Protein 3A1H (pdb70)

Foldseek 3Di:
DDDDDDDDDDDDDDDDDDDDDD/DDDDDDDDDDDDDDDDDDDDDDDD/DDDDDDDDDDDDDDDDDDDDDDD/DDDDDDDDDDDDDDDDDDDDDDD/DDDDDDDDDDDDDDDDDDDDDDD/DDDDDDDDDDDDDDDDDDDDDD

Structure (mmCIF, N/CA/C/O backbone):
data_3A1H
#
_entry.id   3A1H
#
_cell.length_a   25.990
_cell.length_b   26.490
_cell.length_c   80.210
_cell.angle_alpha   90.00
_cell.angle_beta   89.85
_cell.angle_gamma   90.00
#
_symmetry.space_group_name_H-M   'P 1 21 1'
#
loop_
_entity.id
_entity.type
_entity.pdbx_description
1 polymer 'collagen-like peptide'
2 water water
#
loop_
_atom_site.group_PDB
_atom_site.id
_atom_site.type_symbol
_atom_site.label_atom_id
_atom_site.label_alt_id
_atom_site.label_comp_id
_atom_site.label_asym_id
_atom_site.label_entity_id
_atom_site.label_seq_id
_atom_site.pdbx_PDB_ins_code
_atom_site.Cartn_x
_atom_site.Cartn_y
_atom_site.Cartn_z
_atom_site.occupancy
_atom_site.B_iso_or_equiv
_atom_site.auth_seq_id
_atom_site.auth_comp_id
_atom_site.auth_asym_id
_atom_site.auth_atom_id
_atom_site.pdbx_PDB_model_num
ATOM 1 N N . GLY A 1 3 ? 9.829 -1.927 -29.832 1.00 28.84 3 GLY A N 1
ATOM 2 C CA . GLY A 1 3 ? 10.835 -1.465 -28.858 1.00 15.62 3 GLY A CA 1
ATOM 3 C C . GLY A 1 3 ? 10.751 -2.252 -27.571 1.00 11.67 3 GLY A C 1
ATOM 4 O O . GLY A 1 3 ? 9.651 -2.445 -27.024 1.00 16.09 3 GLY A O 1
ATOM 5 N N . PRO A 1 4 ? 11.897 -2.680 -27.073 1.00 9.56 4 PRO A N 1
ATOM 6 C CA . PRO A 1 4 ? 11.898 -3.509 -25.862 1.00 11.99 4 PRO A CA 1
ATOM 7 C C . PRO A 1 4 ? 11.520 -2.658 -24.658 1.00 10.12 4 PRO A C 1
ATOM 8 O O . PRO A 1 4 ? 11.591 -1.418 -24.742 1.00 7.92 4 PRO A O 1
ATOM 12 N N . PRO A 1 5 ? 11.146 -3.317 -23.579 1.00 11.55 5 PRO A N 1
ATOM 13 C CA . PRO A 1 5 ? 10.926 -2.584 -22.334 1.00 10.05 5 PRO A CA 1
ATOM 14 C C . PRO A 1 5 ? 12.181 -1.901 -21.822 1.00 9.71 5 PRO A C 1
ATOM 15 O O . PRO A 1 5 ? 13.282 -2.394 -21.944 1.00 8.93 5 PRO A O 1
ATOM 19 N N . GLY A 1 6 ? 11.944 -0.725 -21.219 1.00 7.38 6 GLY A N 1
ATOM 20 C CA . GLY A 1 6 ? 12.846 -0.101 -20.288 1.00 8.09 6 GLY A CA 1
ATOM 21 C C . GLY A 1 6 ? 13.265 -0.986 -19.152 1.00 7.68 6 GLY A C 1
ATOM 22 O O . GLY A 1 6 ? 12.702 -2.059 -18.896 1.00 6.76 6 GLY A O 1
ATOM 23 N N . PRO A 1 7 ? 14.323 -0.562 -18.465 1.00 8.33 7 PRO A N 1
ATOM 24 C CA . PRO A 1 7 ? 14.774 -1.362 -17.324 1.00 9.29 7 PRO A CA 1
ATOM 25 C C . PRO A 1 7 ? 13.855 -1.124 -16.127 1.00 6.91 7 PRO A C 1
ATOM 26 O O . PRO A 1 7 ? 12.940 -0.290 -16.220 1.00 15.58 7 PRO A O 1
ATOM 30 N N . PR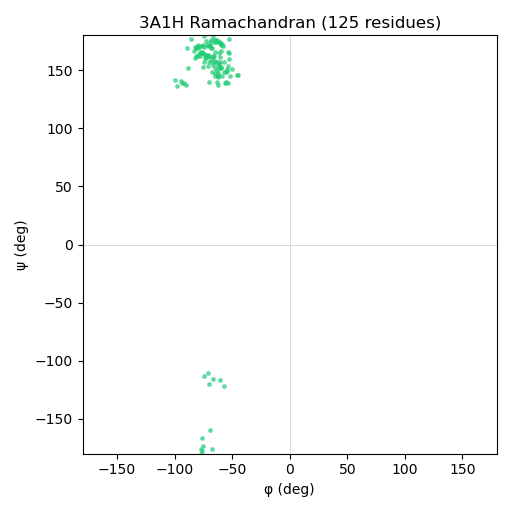O A 1 8 ? 14.047 -1.927 -15.100 1.00 7.02 8 PRO A N 1
ATOM 31 C CA . PRO A 1 8 ? 13.285 -1.659 -13.870 1.00 8.53 8 PRO A CA 1
ATOM 32 C C . PRO A 1 8 ? 13.579 -0.277 -13.296 1.00 11.12 8 PRO A C 1
ATOM 33 O O . PRO A 1 8 ? 14.657 0.240 -13.532 1.00 10.01 8 PRO A O 1
ATOM 37 N N . GLY A 1 9 ? 12.565 0.186 -12.614 1.00 9.75 9 GLY A N 1
ATOM 38 C CA . GLY A 1 9 ? 12.482 1.330 -11.784 1.00 8.22 9 GLY A CA 1
ATOM 39 C C . GLY A 1 9 ? 13.594 1.348 -10.705 1.00 7.53 9 GLY A C 1
ATOM 40 O O . GLY A 1 9 ? 14.120 0.278 -10.387 1.00 10.59 9 GLY A O 1
ATOM 41 N N . PRO A 1 10 ? 13.884 2.508 -10.147 1.00 7.16 10 PRO A N 1
ATOM 42 C CA . PRO A 1 10 ? 14.772 2.585 -8.963 1.00 7.65 10 PRO A CA 1
ATOM 43 C C . PRO A 1 10 ? 14.132 2.051 -7.707 1.00 5.71 10 PRO A C 1
ATOM 44 O O . PRO A 1 10 ? 12.907 1.778 -7.641 1.00 7.00 10 PRO A O 1
ATOM 48 N N . PRO A 1 11 ? 14.946 1.914 -6.660 1.00 6.12 11 PRO A N 1
ATOM 49 C CA . PRO A 1 11 ? 14.337 1.441 -5.431 1.00 7.37 11 PRO A CA 1
ATOM 50 C C . PRO A 1 11 ? 13.290 2.419 -4.884 1.00 4.52 11 PRO A C 1
ATOM 51 O O . PRO A 1 11 ? 13.403 3.614 -5.087 1.00 11.49 11 PRO A O 1
ATOM 55 N N . GLY A 1 12 ? 12.319 1.801 -4.196 1.00 9.46 12 GLY A N 1
ATOM 56 C CA . GLY A 1 12 ? 11.347 2.666 -3.537 1.00 10.03 12 GLY A CA 1
ATOM 57 C C . GLY A 1 12 ? 11.934 3.318 -2.292 1.00 4.03 12 GLY A C 1
ATOM 58 O O . GLY A 1 12 ? 13.080 3.126 -1.953 1.00 5.30 12 GLY A O 1
ATOM 67 N N . THR A 1 14 ? 12.550 4.238 1.700 1.00 4.99 14 THR A N 1
ATOM 68 C CA . THR A 1 14 ? 12.788 3.598 2.971 1.00 6.37 14 THR A CA 1
ATOM 69 C C . THR A 1 14 ? 11.450 3.539 3.751 1.00 6.67 14 THR A C 1
ATOM 70 O O . THR A 1 14 ? 10.653 4.480 3.735 1.00 7.43 14 THR A O 1
ATOM 74 N N . GLY A 1 15 ? 11.272 2.426 4.425 1.00 8.53 15 GLY A N 1
ATOM 75 C CA . GLY A 1 15 ? 10.129 2.134 5.283 1.00 7.76 15 GLY A CA 1
ATOM 76 C C . GLY A 1 15 ? 10.117 3.042 6.512 1.00 5.18 15 GLY A C 1
ATOM 77 O O . GLY A 1 15 ? 11.157 3.642 6.826 1.00 4.55 15 GLY A O 1
ATOM 78 N N . PRO A 1 16 ? 8.944 3.117 7.128 1.00 9.30 16 PRO A N 1
ATOM 79 C CA . PRO A 1 16 ? 8.818 3.966 8.322 1.00 6.55 16 PRO A CA 1
ATOM 80 C C . PRO A 1 16 ? 9.561 3.339 9.508 1.00 4.90 16 PRO A C 1
ATOM 81 O O . PRO A 1 16 ? 9.842 2.147 9.514 1.00 3.60 16 PRO A O 1
ATOM 85 N N . PRO A 1 17 ? 9.817 4.168 10.507 1.00 6.80 17 PRO A N 1
ATOM 86 C CA . PRO A 1 17 ? 10.348 3.624 11.739 1.00 6.82 17 PRO A CA 1
ATOM 87 C C . PRO A 1 17 ? 9.493 2.503 12.312 1.00 10.60 17 PRO A C 1
ATOM 88 O O . PRO A 1 17 ? 8.285 2.456 12.190 1.00 4.56 17 PRO A O 1
ATOM 92 N N . GLY A 1 18 ? 10.159 1.552 13.002 1.00 7.29 18 GLY A N 1
ATOM 93 C CA . GLY A 1 18 ? 9.439 0.512 13.720 1.00 6.43 18 GLY A CA 1
ATOM 94 C C . GLY A 1 18 ? 8.663 1.070 14.907 1.00 6.16 18 GLY A C 1
ATOM 95 O O . GLY A 1 18 ? 8.637 2.258 15.149 1.00 8.07 18 GLY A O 1
ATOM 96 N N . PRO A 1 19 ? 8.072 0.117 15.606 1.00 5.67 19 PRO A N 1
ATOM 97 C CA . PRO A 1 19 ? 7.271 0.429 16.811 1.00 6.55 19 PRO A CA 1
ATOM 98 C C . PRO A 1 19 ? 8.128 0.607 18.048 1.00 5.31 19 PRO A C 1
ATOM 99 O O . PRO A 1 19 ? 9.301 0.131 18.100 1.00 4.90 19 PRO A O 1
ATOM 103 N N . PRO A 1 20 ? 7.595 1.258 19.047 1.00 12.21 20 PRO A N 1
ATOM 104 C CA . PRO A 1 20 ? 8.399 1.408 20.278 1.00 8.20 20 PRO A CA 1
ATOM 105 C C . PRO A 1 20 ? 8.777 0.060 20.867 1.00 11.34 20 PRO A C 1
ATOM 106 O O . PRO A 1 20 ? 8.049 -0.923 20.709 1.00 6.53 20 PRO A O 1
ATOM 110 N N . GLY A 1 21 ? 9.921 0.055 21.564 1.00 6.76 21 GLY A N 1
ATOM 111 C CA . GLY A 1 21 ? 10.311 -1.051 22.401 1.00 8.67 21 GLY A CA 1
ATOM 112 C C . GLY A 1 21 ? 9.327 -1.351 23.499 1.00 8.00 21 GLY A C 1
ATOM 113 O O . GLY A 1 21 ? 8.408 -0.603 23.786 1.00 14.40 21 GLY A O 1
ATOM 114 N N . PRO A 1 22 ? 9.513 -2.453 24.207 1.00 13.76 22 PRO A N 1
ATOM 115 C CA . PRO A 1 22 ? 8.611 -2.711 25.355 1.00 11.28 22 PRO A CA 1
ATOM 116 C C . PRO A 1 22 ? 9.093 -1.889 26.550 1.00 10.14 22 PRO A C 1
ATOM 117 O O . PRO A 1 22 ? 10.180 -1.344 26.541 1.00 14.88 22 PRO A O 1
ATOM 121 N N . PRO A 1 23 ? 8.243 -1.865 27.540 1.00 18.23 23 PRO A N 1
ATOM 122 C CA . PRO A 1 23 ? 8.661 -0.994 28.657 1.00 18.60 23 PRO A CA 1
ATOM 123 C C . PRO A 1 23 ? 9.838 -1.631 29.394 1.00 14.40 23 PRO A C 1
ATOM 124 O O . PRO A 1 23 ? 9.967 -2.863 29.354 1.00 26.85 23 PRO A O 1
ATOM 128 N N . GLY A 1 24 ? 10.718 -0.875 30.074 1.00 14.77 24 GLY A N 1
ATOM 129 C CA . GLY A 1 24 ? 11.867 -1.604 30.634 1.00 19.66 24 GLY A CA 1
ATOM 130 C C . GLY A 1 24 ? 11.436 -2.513 31.777 1.00 18.67 24 GLY A C 1
ATOM 131 O O . GLY A 1 24 ? 10.269 -2.886 31.868 1.00 22.16 24 GLY A O 1
ATOM 132 N N . PRO A 1 25 ? 12.398 -2.880 32.621 1.00 17.24 25 PRO A N 1
ATOM 133 C CA . PRO A 1 25 ? 12.189 -3.662 33.840 1.00 18.32 25 PRO A CA 1
ATOM 134 C C . PRO A 1 25 ? 11.502 -2.929 34.967 1.00 16.92 25 PRO A C 1
ATOM 135 O O . PRO A 1 25 ? 11.588 -1.742 35.199 1.00 16.91 25 PRO A O 1
ATOM 139 N N . PRO B 1 1 ? 9.210 3.172 -32.526 1.00 20.81 1 PRO B N 1
ATOM 140 C CA . PRO B 1 1 ? 9.033 4.013 -31.320 1.00 18.04 1 PRO B CA 1
ATOM 141 C C . PRO B 1 1 ? 9.501 3.292 -30.060 1.00 8.14 1 PRO B C 1
ATOM 142 O O . PRO B 1 1 ? 9.699 2.065 -30.090 1.00 15.23 1 PRO B O 1
ATOM 146 N N . PRO B 1 2 ? 9.709 4.026 -28.964 1.00 13.77 2 PRO B N 1
ATOM 147 C CA . PRO B 1 2 ? 10.264 3.436 -27.722 1.00 10.95 2 PRO B CA 1
ATOM 148 C C . PRO B 1 2 ? 9.445 2.247 -27.248 1.00 14.79 2 PRO B C 1
ATOM 149 O O . PRO B 1 2 ? 8.245 2.177 -27.480 1.00 9.63 2 PRO B O 1
ATOM 153 N N . GLY B 1 3 ? 10.109 1.300 -26.565 1.00 11.36 3 GLY B N 1
ATOM 154 C CA . GLY B 1 3 ? 9.247 0.247 -25.983 1.00 9.59 3 GLY B CA 1
ATOM 155 C C . GLY B 1 3 ? 8.545 0.806 -24.728 1.00 12.74 3 GLY B C 1
ATOM 156 O O . GLY B 1 3 ? 8.757 1.971 -24.400 1.00 8.03 3 GLY B O 1
ATOM 157 N N . PRO B 1 4 ? 7.773 -0.006 -24.036 1.00 9.87 4 PRO B N 1
ATOM 158 C CA . PRO B 1 4 ? 7.012 0.526 -22.869 1.00 8.14 4 PRO B CA 1
ATOM 159 C C . PRO B 1 4 ? 7.955 0.689 -21.680 1.00 8.23 4 PRO B C 1
ATOM 160 O O . PRO B 1 4 ? 9.069 0.160 -21.737 1.00 6.68 4 PRO B O 1
ATOM 164 N N . PRO B 1 5 ? 7.516 1.426 -20.687 1.00 7.92 5 PRO B N 1
ATOM 165 C CA . PRO B 1 5 ? 8.302 1.542 -19.446 1.00 7.21 5 PRO B CA 1
ATOM 166 C C . PRO B 1 5 ? 8.689 0.152 -18.955 1.00 7.05 5 PRO B C 1
ATOM 167 O O . PRO B 1 5 ? 7.914 -0.809 -19.181 1.00 4.24 5 PRO B O 1
ATOM 171 N N . GLY B 1 6 ? 9.819 0.149 -18.270 1.00 7.21 6 GLY B N 1
ATOM 172 C CA . GLY B 1 6 ? 10.199 -0.972 -17.462 1.00 8.34 6 GLY B CA 1
ATOM 173 C C . GLY B 1 6 ? 9.185 -1.256 -16.347 1.00 6.41 6 GLY B C 1
ATOM 174 O O . GLY B 1 6 ? 8.313 -0.445 -16.085 1.00 7.67 6 GLY B O 1
ATOM 175 N N . PRO B 1 7 ? 9.427 -2.341 -15.688 1.00 8.51 7 PRO B N 1
ATOM 176 C CA . PRO B 1 7 ? 8.648 -2.716 -14.503 1.00 8.22 7 PRO B CA 1
ATOM 177 C C . PRO B 1 7 ? 9.082 -1.871 -13.305 1.00 10.46 7 PRO B C 1
ATOM 178 O O . PRO B 1 7 ? 10.133 -1.226 -13.346 1.00 13.75 7 PRO B O 1
ATOM 182 N N . PRO B 1 8 ? 8.274 -1.892 -12.248 1.00 10.67 8 PRO B N 1
ATOM 183 C CA . PRO B 1 8 ? 8.573 -1.281 -10.968 1.00 15.13 8 PRO B CA 1
ATOM 184 C C . PRO B 1 8 ? 9.948 -1.730 -10.446 1.00 8.21 8 PRO B C 1
ATOM 185 O O . PRO B 1 8 ? 10.345 -2.871 -10.629 1.00 21.21 8 PRO B O 1
ATOM 189 N N . GLY B 1 9 ? 10.582 -0.789 -9.792 1.00 8.69 9 GLY B N 1
ATOM 190 C CA . GLY B 1 9 ? 11.801 -1.047 -9.057 1.00 8.79 9 GLY B CA 1
ATOM 191 C C . GLY B 1 9 ? 11.562 -1.890 -7.821 1.00 7.31 9 GLY B C 1
ATOM 192 O O . GLY B 1 9 ? 10.450 -2.063 -7.361 1.00 12.31 9 GLY B O 1
ATOM 193 N 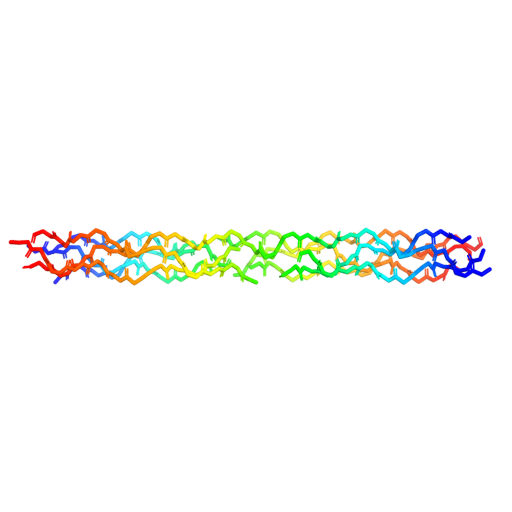N . PRO B 1 10 ? 12.633 -2.307 -7.185 1.00 8.33 10 PRO B N 1
ATOM 194 C CA . PRO B 1 10 ? 12.468 -3.128 -5.980 1.00 8.17 10 PRO B CA 1
ATOM 195 C C . PRO B 1 10 ? 11.916 -2.327 -4.817 1.00 7.51 10 PRO B C 1
ATOM 196 O O . PRO B 1 10 ? 12.003 -1.076 -4.764 1.00 6.05 10 PRO B O 1
ATOM 200 N N . PRO B 1 11 ? 11.391 -3.013 -3.792 1.00 6.87 11 PRO B N 1
ATOM 201 C CA . PRO B 1 11 ? 11.024 -2.409 -2.509 1.00 7.11 11 PRO B CA 1
ATOM 202 C C . PRO B 1 11 ? 12.233 -1.690 -1.901 1.00 8.81 11 PRO B C 1
ATOM 203 O O . PRO B 1 11 ? 13.338 -2.231 -2.007 1.00 8.95 11 PRO B O 1
ATOM 207 N N . GLY B 1 12 ? 11.976 -0.521 -1.334 1.00 4.06 12 GLY B N 1
ATOM 208 C CA . GLY B 1 12 ? 13.090 0.203 -0.696 1.00 5.93 12 GLY B CA 1
ATOM 209 C C . GLY B 1 12 ? 13.544 -0.448 0.573 1.00 9.08 12 GLY B C 1
ATOM 210 O O . GLY B 1 12 ? 13.084 -1.473 1.022 1.00 8.60 12 GLY B O 1
ATOM 219 N N . THR B 1 14 ? 14.373 -1.409 4.418 1.00 13.34 14 THR B N 1
ATOM 220 C CA . THR B 1 14 ? 13.690 -1.467 5.704 1.00 7.17 14 THR B CA 1
ATOM 221 C C . THR B 1 14 ? 13.878 -0.172 6.480 1.00 9.60 14 THR B C 1
ATOM 222 O O . THR B 1 14 ? 15.019 0.372 6.515 1.00 8.86 14 THR B O 1
ATOM 226 N N . GLY B 1 15 ? 12.870 0.367 7.156 1.00 9.18 15 GLY B N 1
ATOM 227 C CA . GLY B 1 15 ? 12.966 1.497 8.024 1.00 6.31 15 GLY B CA 1
ATOM 228 C C . GLY B 1 15 ? 13.935 1.321 9.177 1.00 5.24 15 GLY B C 1
ATOM 229 O O . GLY B 1 15 ? 14.365 0.197 9.466 1.00 13.08 15 GLY B O 1
ATOM 230 N N . PRO B 1 16 ? 14.125 2.435 9.865 1.00 6.29 16 PRO B N 1
ATOM 231 C CA . PRO B 1 16 ? 14.999 2.435 11.039 1.00 8.89 16 PRO B CA 1
ATOM 232 C C . PRO B 1 16 ? 14.291 1.950 12.307 1.00 7.71 16 PRO B C 1
ATOM 233 O O . PRO B 1 16 ? 13.063 1.815 12.300 1.00 8.59 16 PRO B O 1
ATOM 237 N N . PRO B 1 17 ? 15.038 1.631 13.392 1.00 7.06 17 PRO B N 1
ATOM 238 C CA . PRO B 1 17 ? 14.392 1.173 14.626 1.00 8.83 17 PRO B CA 1
ATOM 239 C C . PRO B 1 17 ? 13.440 2.224 15.186 1.00 5.61 17 PRO B C 1
ATOM 240 O O . PRO B 1 17 ? 13.622 3.413 14.941 1.00 10.25 17 PRO B O 1
ATOM 244 N N . GLY B 1 18 ? 12.558 1.628 15.949 1.00 8.16 18 GLY B N 1
ATOM 245 C CA . GLY B 1 18 ? 11.583 2.372 16.715 1.00 6.58 18 GLY B CA 1
ATOM 246 C C . GLY B 1 18 ? 12.176 3.040 17.929 1.00 8.98 18 GLY B C 1
ATOM 247 O O . GLY B 1 18 ? 13.356 2.808 18.264 1.00 6.08 18 GLY B O 1
ATOM 248 N N . PRO B 1 19 ? 11.399 3.879 18.608 1.00 9.69 19 PRO B N 1
ATOM 249 C CA . PRO B 1 19 ? 11.948 4.519 19.814 1.00 9.42 19 PRO B CA 1
ATOM 250 C C . PRO B 1 19 ? 12.026 3.526 20.972 1.00 10.24 19 PRO B C 1
ATOM 251 O O . PRO B 1 19 ? 11.411 2.464 20.963 1.00 8.57 19 PRO B O 1
ATOM 255 N N . PRO B 1 20 ? 12.789 3.896 21.974 1.00 10.29 20 PRO B N 1
ATOM 256 C CA . PRO B 1 20 ? 12.747 3.011 23.140 1.00 7.81 20 PRO B CA 1
ATOM 257 C C . PRO B 1 20 ? 11.366 3.016 23.778 1.00 10.51 20 PRO B C 1
ATOM 258 O O . PRO B 1 20 ? 10.540 3.956 23.634 1.00 8.91 20 PRO B O 1
ATOM 262 N N . GLY B 1 21 ? 11.090 1.927 24.498 1.00 9.07 21 GLY B N 1
ATOM 263 C CA . GLY B 1 21 ? 9.774 1.740 25.111 1.00 12.69 21 GLY B CA 1
ATOM 264 C C . GLY B 1 21 ? 9.607 2.626 26.332 1.00 15.45 21 GLY B C 1
ATOM 265 O O . GLY B 1 21 ? 10.463 3.448 26.633 1.00 11.97 21 GLY B O 1
ATOM 266 N N . PRO B 1 22 ? 8.540 2.491 27.087 1.00 16.02 22 PRO B N 1
ATOM 267 C CA . PRO B 1 22 ? 8.404 3.433 28.242 1.00 16.36 22 PRO B CA 1
ATOM 268 C C . PRO B 1 22 ? 9.080 2.840 29.469 1.00 19.73 22 PRO B C 1
ATOM 269 O O . PRO B 1 22 ? 9.544 1.701 29.408 1.00 15.29 22 PRO B O 1
ATOM 273 N N . PRO B 1 23 ? 9.232 3.664 30.495 1.00 16.77 23 PRO B N 1
ATOM 274 C CA . PRO B 1 23 ? 9.829 3.279 31.784 1.00 16.71 23 PRO B CA 1
ATOM 275 C C . PRO B 1 23 ? 9.107 2.090 32.396 1.00 15.03 23 PRO B C 1
ATOM 276 O O . PRO B 1 23 ? 7.881 1.990 32.324 1.00 20.25 23 PRO B O 1
ATOM 280 N N . GLY B 1 24 ? 9.878 1.185 32.986 1.00 15.64 24 GLY B N 1
ATOM 281 C CA . GLY B 1 24 ? 9.345 -0.032 33.589 1.00 19.28 24 GLY B CA 1
ATOM 282 C C . GLY B 1 24 ? 8.478 0.263 34.798 1.00 18.85 24 GLY B C 1
ATOM 283 O O . GLY B 1 24 ? 8.671 1.319 35.442 1.00 25.17 24 GLY B O 1
ATOM 284 N N . PRO B 1 25 ? 7.535 -0.588 35.174 1.00 18.02 25 PRO B N 1
ATOM 285 C CA . PRO B 1 25 ? 6.667 -0.237 36.314 1.00 23.66 25 PRO B CA 1
ATOM 286 C C . PRO B 1 25 ? 7.350 -0.521 37.645 1.00 28.40 25 PRO B C 1
ATOM 287 O O . PRO B 1 25 ? 8.461 -1.063 37.689 1.00 43.04 25 PRO B O 1
ATOM 291 N N . GLY C 1 3 ? 12.288 -0.608 -32.155 1.00 23.31 3 GLY C N 1
ATOM 292 C CA . GLY C 1 3 ? 12.505 0.735 -31.617 1.00 19.21 3 GLY C CA 1
ATOM 293 C C . GLY C 1 3 ? 13.548 0.713 -30.502 1.00 18.19 3 GLY C C 1
ATOM 294 O O . GLY C 1 3 ? 14.015 -0.395 -30.152 1.00 27.32 3 GLY C O 1
ATOM 295 N N . PRO C 1 4 ? 13.912 1.857 -29.911 1.00 10.42 4 PRO C N 1
ATOM 296 C CA . PRO C 1 4 ? 14.843 1.825 -28.759 1.00 17.66 4 PRO C CA 1
ATOM 297 C C . PRO C 1 4 ? 14.071 1.484 -27.477 1.00 12.36 4 PRO C C 1
ATOM 298 O O . PRO C 1 4 ? 12.827 1.501 -27.553 1.00 15.88 4 PRO C O 1
ATOM 302 N N . PRO C 1 5 ? 14.820 1.206 -26.428 1.00 14.45 5 PRO C N 1
ATOM 303 C CA . PRO C 1 5 ? 14.182 0.879 -25.145 1.00 15.64 5 PRO C CA 1
ATOM 304 C C . PRO C 1 5 ? 13.188 1.932 -24.703 1.00 9.34 5 PRO C C 1
ATOM 305 O O . PRO C 1 5 ? 13.251 3.099 -24.996 1.00 24.57 5 PRO C O 1
ATOM 309 N N . GLY C 1 6 ? 12.283 1.381 -23.923 1.00 15.65 6 GLY C N 1
ATOM 310 C CA . GLY C 1 6 ? 11.370 2.139 -23.093 1.00 10.43 6 GLY C CA 1
ATOM 311 C C . GLY C 1 6 ? 12.054 2.906 -22.002 1.00 9.87 6 GLY C C 1
ATOM 312 O O . GLY C 1 6 ? 13.236 2.762 -21.720 1.00 10.13 6 GLY C O 1
ATOM 313 N N . PRO C 1 7 ? 11.280 3.719 -21.279 1.00 12.59 7 PRO C N 1
ATOM 314 C CA . PRO C 1 7 ? 11.921 4.463 -20.166 1.00 8.49 7 PRO C CA 1
ATOM 315 C C . PRO C 1 7 ? 12.052 3.501 -18.991 1.00 5.34 7 PRO C C 1
ATOM 316 O O . PRO C 1 7 ? 11.405 2.471 -18.896 1.00 10.37 7 PRO C O 1
ATOM 320 N N . PRO C 1 8 ? 12.922 3.873 -18.045 1.00 8.28 8 PRO C N 1
ATOM 321 C CA . PRO C 1 8 ? 12.935 3.013 -16.845 1.00 9.63 8 PRO C CA 1
ATOM 322 C C . PRO C 1 8 ? 11.554 3.065 -16.172 1.00 6.53 8 PRO C C 1
ATOM 323 O O . PRO C 1 8 ? 10.832 4.042 -16.333 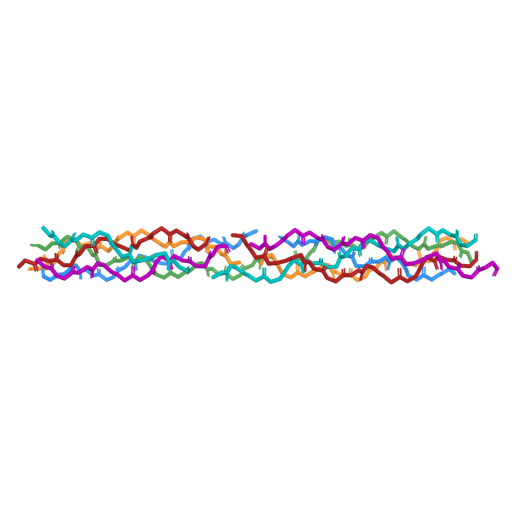1.00 10.85 8 PRO C O 1
ATOM 327 N N . GLY C 1 9 ? 11.270 2.017 -15.403 1.00 8.30 9 GLY C N 1
ATOM 328 C CA . GLY C 1 9 ? 9.995 1.985 -14.710 1.00 8.11 9 GLY C CA 1
ATOM 329 C C . GLY C 1 9 ? 9.959 2.866 -13.487 1.00 4.95 9 GLY C C 1
ATOM 330 O O . GLY C 1 9 ? 10.920 3.526 -13.129 1.00 6.56 9 GLY C O 1
ATOM 331 N N . PRO C 1 10 ? 8.824 2.895 -12.788 1.00 10.30 10 PRO C N 1
ATOM 332 C CA . PRO C 1 10 ? 8.656 3.724 -11.612 1.00 8.36 10 PRO C CA 1
ATOM 333 C C . PRO C 1 10 ? 9.417 3.171 -10.409 1.00 6.41 10 PRO C C 1
ATOM 334 O O . PRO C 1 10 ? 9.797 2.006 -10.389 1.00 5.03 10 PRO C O 1
ATOM 338 N N . PRO C 1 11 ? 9.670 4.004 -9.410 1.00 9.58 11 PRO C N 1
ATOM 339 C CA . PRO C 1 11 ? 10.212 3.385 -8.201 1.00 8.94 11 PRO C CA 1
ATOM 340 C C . PRO C 1 11 ? 9.323 2.299 -7.644 1.00 7.10 11 PRO C C 1
ATOM 341 O O . PRO C 1 11 ? 8.088 2.304 -7.791 1.00 8.88 11 PRO C O 1
ATOM 345 N N . GLY C 1 12 ? 9.911 1.366 -6.867 1.00 8.55 12 GLY C N 1
ATOM 346 C CA . GLY C 1 12 ? 9.174 0.417 -6.125 1.00 8.28 12 GLY C CA 1
ATOM 347 C C . GLY C 1 12 ? 8.403 0.972 -4.943 1.00 4.37 12 GLY C C 1
ATOM 348 O O . GLY C 1 12 ? 8.462 2.130 -4.604 1.00 4.05 12 GLY C O 1
ATOM 357 N N . THR C 1 14 ? 7.417 1.324 -1.025 1.00 6.04 14 THR C N 1
ATOM 358 C CA . THR C 1 14 ? 8.009 1.680 0.252 1.00 6.27 14 THR C CA 1
ATOM 359 C C . THR C 1 14 ? 8.414 0.432 1.031 1.00 6.42 14 THR C C 1
ATOM 360 O O . THR C 1 14 ? 7.739 -0.585 1.027 1.00 6.13 14 THR C O 1
ATOM 364 N N . GLY C 1 15 ? 9.616 0.538 1.598 1.00 7.00 15 GLY C N 1
ATOM 365 C CA . GLY C 1 15 ? 10.089 -0.665 2.268 1.00 8.98 15 GLY C CA 1
ATOM 366 C C . GLY C 1 15 ? 9.335 -1.006 3.506 1.00 9.10 15 GLY C C 1
ATOM 367 O O . GLY C 1 15 ? 8.492 -0.264 4.004 1.00 7.29 15 GLY C O 1
ATOM 368 N N . PRO C 1 16 ? 9.612 -2.142 4.127 1.00 8.53 16 PRO C N 1
ATOM 369 C CA . PRO C 1 16 ? 8.917 -2.612 5.352 1.00 10.55 16 PRO C CA 1
ATOM 370 C C . PRO C 1 16 ? 9.265 -1.670 6.517 1.00 9.17 16 PRO C C 1
ATOM 371 O O . PRO C 1 16 ? 10.264 -0.932 6.372 1.00 9.83 16 PRO C O 1
ATOM 375 N N . PRO C 1 17 ? 8.466 -1.725 7.558 1.00 10.93 17 PRO C N 1
ATOM 376 C CA . PRO C 1 17 ? 8.791 -0.852 8.704 1.00 9.62 17 PRO C CA 1
ATOM 377 C C . PRO C 1 17 ? 10.042 -1.371 9.394 1.00 5.80 17 PRO C C 1
ATOM 378 O O . PRO C 1 17 ? 10.477 -2.526 9.244 1.00 13.63 17 PRO C O 1
ATOM 382 N N . GLY C 1 18 ? 10.632 -0.464 10.200 1.00 8.61 18 GLY C N 1
ATOM 383 C CA . GLY C 1 18 ? 11.814 -0.947 10.895 1.00 8.82 18 GLY C CA 1
ATOM 384 C C . GLY C 1 18 ? 11.477 -1.877 12.033 1.00 5.25 18 GLY C C 1
ATOM 385 O O . GLY C 1 18 ? 10.350 -2.094 12.411 1.00 12.93 18 GLY C O 1
ATOM 386 N N . PRO C 1 19 ? 12.498 -2.375 12.712 1.00 6.76 19 PRO C N 1
ATOM 387 C CA . PRO C 1 19 ? 12.321 -3.216 13.909 1.00 8.46 19 PRO C CA 1
ATOM 388 C C . PRO C 1 19 ? 11.916 -2.413 15.117 1.00 6.19 19 PRO C C 1
ATOM 389 O O . PRO C 1 19 ? 12.033 -1.178 15.184 1.00 6.26 19 PRO C O 1
ATOM 393 N N . PRO C 1 20 ? 11.430 -3.078 16.167 1.00 5.21 20 PRO C N 1
ATOM 394 C CA . PRO C 1 20 ? 11.050 -2.435 17.404 1.00 7.72 20 PRO C CA 1
ATOM 395 C C . PRO C 1 20 ? 12.303 -1.817 18.064 1.00 6.98 20 PRO C C 1
ATOM 396 O O . PRO C 1 20 ? 13.379 -2.430 17.915 1.00 8.82 20 PRO C O 1
ATOM 400 N N . GLY C 1 21 ? 12.130 -0.698 18.714 1.00 4.80 21 GLY C N 1
ATOM 401 C CA . GLY C 1 21 ? 13.133 -0.087 19.585 1.00 6.28 21 GLY C CA 1
ATOM 402 C C . GLY C 1 21 ? 13.458 -1.022 20.761 1.00 7.31 21 GLY C C 1
ATOM 403 O O . GLY C 1 21 ? 12.829 -2.017 20.965 1.00 10.35 21 GLY C O 1
ATOM 404 N N . PRO C 1 22 ? 14.457 -0.553 21.513 1.00 8.29 22 PRO C N 1
ATOM 405 C CA . PRO C 1 22 ? 14.913 -1.272 22.689 1.00 7.52 22 PRO C CA 1
ATOM 406 C C . PRO C 1 22 ? 13.967 -1.034 23.858 1.00 9.19 22 PRO C C 1
ATOM 407 O O . PRO C 1 22 ? 13.056 -0.199 23.815 1.00 9.64 22 PRO C O 1
ATOM 411 N N . PRO C 1 23 ? 14.167 -1.809 24.934 1.00 8.40 23 PRO C N 1
ATOM 412 C CA . PRO C 1 23 ? 13.368 -1.593 26.141 1.00 9.92 23 PRO C CA 1
ATOM 413 C C . PRO C 1 23 ? 13.630 -0.189 26.708 1.00 6.93 23 PRO C C 1
ATOM 414 O O . PRO C 1 23 ? 14.698 0.407 26.598 1.00 10.35 23 PRO C O 1
ATOM 418 N N . GLY C 1 24 ? 12.520 0.305 27.300 1.00 9.70 24 GLY C N 1
ATOM 419 C CA . GLY C 1 24 ? 12.566 1.517 28.082 1.00 11.43 24 GLY C CA 1
ATOM 420 C C . GLY C 1 24 ? 13.407 1.405 29.330 1.00 12.96 24 GLY C C 1
ATOM 421 O O . GLY C 1 24 ? 13.929 0.356 29.675 1.00 13.04 24 GLY C O 1
ATOM 422 N N . PRO C 1 25 ? 13.519 2.550 29.995 1.00 17.42 25 PRO C N 1
ATOM 423 C CA . PRO C 1 25 ? 14.281 2.730 31.220 1.00 17.09 25 PRO C CA 1
ATOM 424 C C . PRO C 1 25 ? 13.784 1.864 32.369 1.00 15.37 25 PRO C C 1
ATOM 425 O O . PRO C 1 25 ? 12.621 1.423 32.379 1.00 14.80 25 PRO C O 1
ATOM 429 N N . PRO C 1 26 ? 14.540 1.599 33.437 1.00 20.92 26 PRO C N 1
ATOM 430 C CA . PRO C 1 26 ? 14.056 0.728 34.526 1.00 23.70 26 PRO C CA 1
ATOM 431 C C . PRO C 1 26 ? 13.466 1.516 35.671 1.00 28.98 26 PRO C C 1
ATOM 432 O O . PRO C 1 26 ? 13.937 1.484 36.817 1.00 38.77 26 PRO C O 1
ATOM 436 N N . GLY D 1 3 ? 20.757 -3.904 37.543 1.00 18.17 3 GLY D N 1
ATOM 437 C CA . GLY D 1 3 ? 21.546 -3.165 36.569 1.00 18.11 3 GLY D CA 1
ATOM 438 C C . GLY D 1 3 ? 21.262 -3.617 35.145 1.00 23.52 3 GLY D C 1
ATOM 439 O O . GLY D 1 3 ? 21.508 -4.755 34.786 1.00 26.14 3 GLY D O 1
ATOM 440 N N . PRO D 1 4 ? 20.746 -2.655 34.389 1.00 22.03 4 PRO D N 1
ATOM 441 C CA . PRO D 1 4 ? 20.006 -2.809 33.155 1.00 19.37 4 PRO D CA 1
ATOM 442 C C . PRO D 1 4 ? 20.856 -2.841 31.904 1.00 19.25 4 PRO D C 1
ATOM 443 O O . PRO D 1 4 ? 21.945 -2.267 31.862 1.00 21.88 4 PRO D O 1
ATOM 447 N N . PRO D 1 5 ? 20.317 -3.544 30.911 1.00 16.50 5 PRO D N 1
ATOM 448 C CA . PRO D 1 5 ? 21.150 -3.776 29.718 1.00 13.22 5 PRO D CA 1
ATOM 449 C C . PRO D 1 5 ? 21.483 -2.484 28.987 1.00 8.36 5 PRO D C 1
ATOM 450 O O . PRO D 1 5 ? 20.722 -1.529 28.966 1.00 13.61 5 PRO D O 1
ATOM 454 N N . GLY D 1 6 ? 22.625 -2.427 28.288 1.00 7.51 6 GLY D N 1
ATOM 455 C CA . GLY D 1 6 ? 23.102 -1.357 27.438 1.00 8.12 6 GLY D CA 1
ATOM 456 C C . GLY D 1 6 ? 22.271 -1.112 26.219 1.00 8.72 6 GLY D C 1
ATOM 457 O O . GLY D 1 6 ? 21.372 -1.950 25.881 1.00 7.96 6 GLY D O 1
ATOM 458 N N . PRO D 1 7 ? 22.391 -0.008 25.483 1.00 9.40 7 PRO D N 1
ATOM 459 C CA . PRO D 1 7 ? 21.552 0.191 24.294 1.00 10.16 7 PRO D CA 1
ATOM 460 C C . PRO D 1 7 ? 21.990 -0.720 23.147 1.00 8.11 7 PRO D C 1
ATOM 461 O O . PRO D 1 7 ? 23.117 -1.199 23.184 1.00 7.11 7 PRO D O 1
ATOM 465 N N . PRO D 1 8 ? 21.150 -0.932 22.130 1.00 10.84 8 PRO D N 1
ATOM 466 C CA . PRO D 1 8 ? 21.593 -1.629 20.883 1.00 8.66 8 PRO D CA 1
ATOM 467 C C . PRO D 1 8 ? 22.925 -1.089 20.402 1.00 10.68 8 PRO D C 1
ATOM 468 O O . PRO D 1 8 ? 23.192 0.108 20.600 1.00 11.63 8 PRO D O 1
ATOM 472 N N . GLY D 1 9 ? 23.860 -1.841 19.805 1.00 6.77 9 GLY D N 1
ATOM 473 C CA . GLY D 1 9 ? 25.030 -1.213 19.216 1.00 12.16 9 GLY D CA 1
ATOM 474 C C . GLY D 1 9 ? 24.758 -0.539 17.903 1.00 12.51 9 GLY D C 1
ATOM 475 O O . GLY D 1 9 ? 23.598 -0.270 17.541 1.00 8.51 9 GLY D O 1
ATOM 476 N N . PRO D 1 10 ? 25.860 -0.210 17.209 1.00 9.72 10 PRO D N 1
ATOM 477 C CA . PRO D 1 10 ? 25.786 0.624 15.998 1.00 10.24 10 PRO D CA 1
ATOM 478 C C . PRO D 1 10 ? 25.246 -0.159 14.817 1.00 9.55 10 PRO D C 1
ATOM 479 O O . PRO D 1 10 ? 25.382 -1.374 14.761 1.00 8.94 10 PRO D O 1
ATOM 483 N N . PRO D 1 11 ? 24.710 0.584 13.857 1.00 7.41 11 PRO D N 1
ATOM 484 C CA . PRO D 1 11 ? 24.279 -0.064 12.622 1.00 8.55 11 PRO D CA 1
ATOM 485 C C . PRO D 1 11 ? 25.404 -0.856 11.989 1.00 7.82 11 PRO D C 1
ATOM 486 O O . PRO D 1 11 ? 26.592 -0.493 12.091 1.00 6.36 11 PRO D O 1
ATOM 490 N N . GLY D 1 12 ? 25.064 -1.955 11.304 1.00 12.47 12 GLY D N 1
ATOM 491 C CA . GLY D 1 12 ? 26.024 -2.739 10.557 1.00 10.67 12 GLY D CA 1
ATOM 492 C C . GLY D 1 12 ? 26.597 -2.002 9.385 1.00 5.13 12 GLY D C 1
ATOM 493 O O . GLY D 1 12 ? 26.172 -0.890 9.020 1.00 8.69 12 GLY D O 1
ATOM 502 N N . THR D 1 14 ? 27.529 -0.969 5.475 1.00 7.36 14 THR D N 1
ATOM 503 C CA . THR D 1 14 ? 26.860 -0.920 4.165 1.00 7.20 14 THR D CA 1
ATOM 504 C C . THR D 1 14 ? 27.023 -2.243 3.448 1.00 2.76 14 THR D C 1
ATOM 505 O O . THR D 1 14 ? 28.105 -2.864 3.493 1.00 4.80 14 THR D O 1
ATOM 509 N N . GLY D 1 15 ? 25.912 -2.732 2.813 1.00 4.42 15 GLY D N 1
ATOM 510 C CA . GLY D 1 15 ? 25.913 -3.936 2.066 1.00 6.11 15 GLY D CA 1
ATOM 511 C C . GLY D 1 15 ? 26.784 -3.936 0.843 1.00 6.48 15 GLY D C 1
ATOM 512 O O . GLY D 1 15 ? 27.337 -2.906 0.453 1.00 5.28 15 GLY D O 1
ATOM 513 N N . PRO D 1 16 ? 26.864 -5.112 0.240 1.00 5.83 16 PRO D N 1
ATOM 514 C CA . PRO D 1 16 ? 27.775 -5.273 -0.947 1.00 7.33 16 PRO D CA 1
ATOM 515 C C . PRO D 1 16 ? 27.120 -4.774 -2.212 1.00 6.36 16 PRO D C 1
ATOM 516 O O . PRO D 1 16 ? 25.933 -4.550 -2.335 1.00 7.17 16 PRO D O 1
ATOM 520 N N . PRO D 1 17 ? 27.911 -4.509 -3.252 1.00 6.49 17 PRO D N 1
ATOM 521 C CA . PRO D 1 17 ? 27.372 -3.947 -4.490 1.00 7.11 17 PRO D CA 1
ATOM 522 C C . PRO D 1 17 ? 26.359 -4.880 -5.149 1.00 7.53 17 PRO D C 1
ATOM 523 O O . PRO D 1 17 ? 26.484 -6.121 -5.090 1.00 5.03 17 PRO D O 1
ATOM 527 N N . GLY D 1 18 ? 25.302 -4.347 -5.774 1.00 2.62 18 GLY D N 1
ATOM 528 C CA . GLY D 1 18 ? 24.345 -5.154 -6.532 1.00 4.72 18 GLY D CA 1
ATOM 529 C C . GLY D 1 18 ? 24.932 -5.658 -7.838 1.00 4.18 18 GLY D C 1
ATOM 530 O O . GLY D 1 18 ? 26.065 -5.380 -8.175 1.00 5.14 18 GLY D O 1
ATOM 531 N N . PRO D 1 19 ? 24.178 -6.544 -8.512 1.00 3.30 19 PRO D N 1
ATOM 532 C CA . PRO D 1 19 ? 24.620 -7.215 -9.734 1.00 5.41 19 PRO D CA 1
ATOM 533 C C . PRO D 1 19 ? 24.752 -6.233 -10.901 1.00 3.90 19 PRO D C 1
ATOM 534 O O . PRO D 1 19 ? 24.096 -5.209 -10.943 1.00 4.64 19 PRO D O 1
ATOM 538 N N . PRO 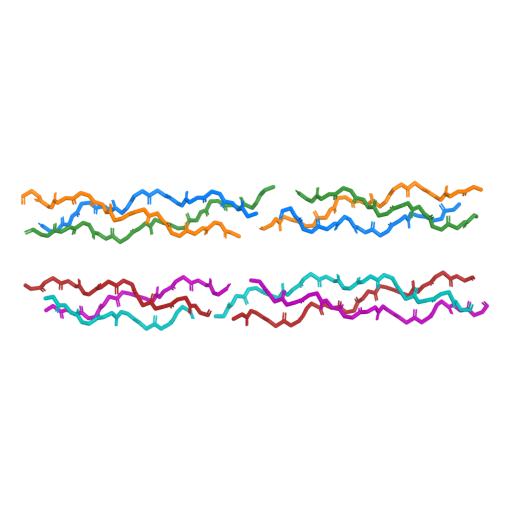D 1 20 ? 25.538 -6.530 -11.921 1.00 6.47 20 PRO D N 1
ATOM 539 C CA . PRO D 1 20 ? 25.515 -5.724 -13.117 1.00 6.10 20 PRO D CA 1
ATOM 540 C C . PRO D 1 20 ? 24.131 -5.700 -13.758 1.00 5.06 20 PRO D C 1
ATOM 541 O O . PRO D 1 20 ? 23.319 -6.635 -13.528 1.00 6.33 20 PRO D O 1
ATOM 545 N N . GLY D 1 21 ? 23.898 -4.631 -14.441 1.00 6.30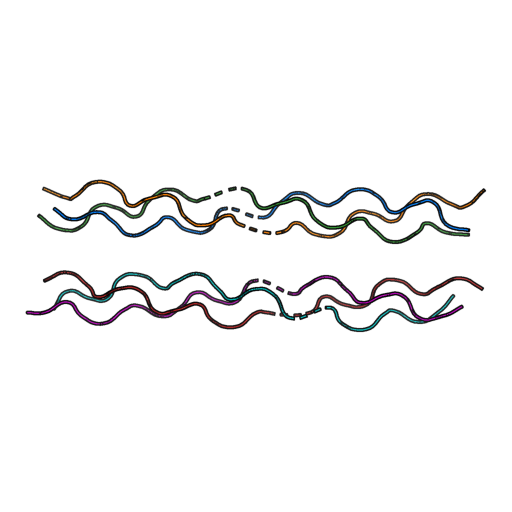 21 GLY D N 1
ATOM 546 C CA . GLY D 1 21 ? 22.783 -4.475 -15.357 1.00 4.47 21 GLY D CA 1
ATOM 547 C C . GLY D 1 21 ? 22.810 -5.493 -16.479 1.00 6.71 21 GLY D C 1
ATOM 548 O O . GLY D 1 21 ? 23.772 -6.191 -16.707 1.00 5.77 21 GLY D O 1
ATOM 549 N N . PRO D 1 22 ? 21.692 -5.599 -17.203 1.00 6.33 22 PRO D N 1
ATOM 550 C CA . PRO D 1 22 ? 21.659 -6.557 -18.303 1.00 8.27 22 PRO D CA 1
ATOM 551 C C . PRO D 1 22 ? 22.312 -5.901 -19.523 1.00 5.27 22 PRO D C 1
ATOM 552 O O . PRO D 1 22 ? 22.581 -4.683 -19.468 1.00 10.99 22 PRO D O 1
ATOM 556 N N . PRO D 1 23 ? 22.600 -6.628 -20.619 1.00 7.63 23 PRO D N 1
ATOM 557 C CA . PRO D 1 23 ? 23.258 -6.047 -21.786 1.00 8.47 23 PRO D CA 1
ATOM 558 C C . PRO D 1 23 ? 22.406 -4.935 -22.414 1.00 7.05 23 PRO D C 1
ATOM 559 O O . PRO D 1 23 ? 21.202 -4.919 -22.360 1.00 10.70 23 PRO D O 1
ATOM 563 N N . GLY D 1 24 ? 23.190 -3.965 -22.916 1.00 8.91 24 GLY D N 1
ATOM 564 C CA . GLY D 1 24 ? 22.593 -2.851 -23.643 1.00 11.83 24 GLY D CA 1
ATOM 565 C C . GLY D 1 24 ? 21.904 -3.317 -24.910 1.00 15.03 24 GLY D C 1
ATOM 566 O O . GLY D 1 24 ? 21.871 -4.494 -25.235 1.00 9.98 24 GLY D O 1
ATOM 567 N N . PRO D 1 25 ? 21.271 -2.372 -25.587 1.00 13.16 25 PRO D N 1
ATOM 568 C CA . PRO D 1 25 ? 20.537 -2.650 -26.807 1.00 18.12 25 PRO D CA 1
ATOM 569 C C . PRO D 1 25 ? 21.440 -3.104 -27.962 1.00 12.35 25 PRO D C 1
ATOM 570 O O . PRO D 1 25 ? 22.657 -2.891 -27.940 1.00 19.97 25 PRO D O 1
ATOM 574 N N . PRO D 1 26 ? 20.863 -3.730 -29.011 1.00 12.50 26 PRO D N 1
ATOM 575 C CA . PRO D 1 26 ? 21.554 -3.995 -30.266 1.00 18.54 26 PRO D CA 1
ATOM 576 C C . PRO D 1 26 ? 21.346 -2.907 -31.314 1.00 23.65 26 PRO D C 1
ATOM 577 O O . PRO D 1 26 ? 21.954 -1.843 -31.285 1.00 31.53 26 PRO D O 1
ATOM 581 N N . GLY E 1 3 ? 24.772 -4.030 34.296 1.00 16.93 3 GLY E N 1
ATOM 582 C CA . GLY E 1 3 ? 23.919 -4.741 33.362 1.00 27.08 3 GLY E CA 1
ATOM 583 C C . GLY E 1 3 ? 24.715 -5.302 32.179 1.00 22.12 3 GLY E C 1
ATOM 584 O O . GLY E 1 3 ? 25.839 -4.865 31.942 1.00 21.87 3 GLY E O 1
ATOM 585 N N . PRO E 1 4 ? 24.185 -6.253 31.405 1.00 16.76 4 PRO E N 1
ATOM 586 C CA . PRO E 1 4 ? 24.798 -6.841 30.223 1.00 16.09 4 PRO E CA 1
ATOM 587 C C . PRO E 1 4 ? 24.808 -5.875 29.034 1.00 12.03 4 PRO E C 1
ATOM 588 O O . PRO E 1 4 ? 24.071 -4.884 29.048 1.00 9.47 4 PRO E O 1
ATOM 592 N N . PRO E 1 5 ? 25.652 -6.179 28.057 1.00 13.81 5 PRO E N 1
ATOM 593 C CA . PRO E 1 5 ? 25.677 -5.314 26.864 1.00 10.83 5 PRO E CA 1
ATOM 594 C C . PRO E 1 5 ? 24.317 -5.347 26.167 1.00 12.73 5 PRO E C 1
ATOM 595 O O . PRO E 1 5 ? 23.566 -6.327 26.298 1.00 8.00 5 PRO E O 1
ATOM 599 N N . GLY E 1 6 ? 24.023 -4.251 25.437 1.00 8.38 6 GLY E N 1
ATOM 600 C CA . GLY E 1 6 ? 22.776 -4.233 24.640 1.00 8.45 6 GLY E CA 1
ATOM 601 C C . GLY E 1 6 ? 22.848 -5.252 23.520 1.00 11.93 6 GLY E C 1
ATOM 602 O O . GLY E 1 6 ? 23.893 -5.868 23.308 1.00 8.42 6 GLY E O 1
ATOM 603 N N . PRO E 1 7 ? 21.809 -5.401 22.703 1.00 9.38 7 PRO E N 1
ATOM 604 C CA . PRO E 1 7 ? 21.841 -6.332 21.578 1.00 11.28 7 PRO E CA 1
ATOM 605 C C . PRO E 1 7 ? 22.449 -5.710 20.337 1.00 8.40 7 PRO E C 1
ATOM 606 O O . PRO E 1 7 ? 22.757 -4.490 20.302 1.00 8.50 7 PRO E O 1
ATOM 610 N N . PRO E 1 8 ? 22.604 -6.471 19.260 1.00 8.30 8 PRO E N 1
ATOM 611 C CA . PRO E 1 8 ? 23.276 -5.950 18.075 1.00 8.88 8 PRO E CA 1
ATOM 612 C C . PRO E 1 8 ? 22.457 -4.897 17.343 1.00 10.31 8 PRO E C 1
ATOM 613 O O . PRO E 1 8 ? 21.237 -5.049 17.219 1.00 24.21 8 PRO E O 1
ATOM 617 N N . GLY E 1 9 ? 23.121 -3.851 16.865 1.00 9.88 9 GLY E N 1
ATOM 618 C CA . GLY E 1 9 ? 22.512 -2.756 16.100 1.00 8.15 9 GLY E CA 1
ATOM 619 C C . GLY E 1 9 ? 21.722 -3.259 14.924 1.00 7.41 9 GLY E C 1
ATOM 620 O O . GLY E 1 9 ? 21.705 -4.472 14.644 1.00 12.25 9 GLY E O 1
ATOM 621 N N . PRO E 1 10 ? 21.104 -2.316 14.237 1.00 7.32 10 PRO E N 1
ATOM 622 C CA . PRO E 1 10 ? 20.302 -2.773 13.086 1.00 10.31 10 PRO E CA 1
ATOM 623 C C . PRO E 1 10 ? 21.175 -3.172 11.911 1.00 5.22 10 PRO E C 1
ATOM 624 O O . PRO E 1 10 ? 22.415 -2.894 11.889 1.00 6.30 10 PRO E O 1
ATOM 628 N N . PRO E 1 11 ? 20.626 -3.792 10.870 1.00 8.22 11 PRO E N 1
ATOM 629 C CA . PRO E 1 11 ? 21.375 -3.991 9.610 1.00 5.29 11 PRO E CA 1
ATOM 630 C C . PRO E 1 11 ? 21.718 -2.691 8.982 1.00 4.97 11 PRO E C 1
ATOM 631 O O . PRO E 1 11 ? 21.076 -1.678 8.896 1.00 14.54 11 PRO E O 1
ATOM 635 N N . GLY E 1 12 ? 22.9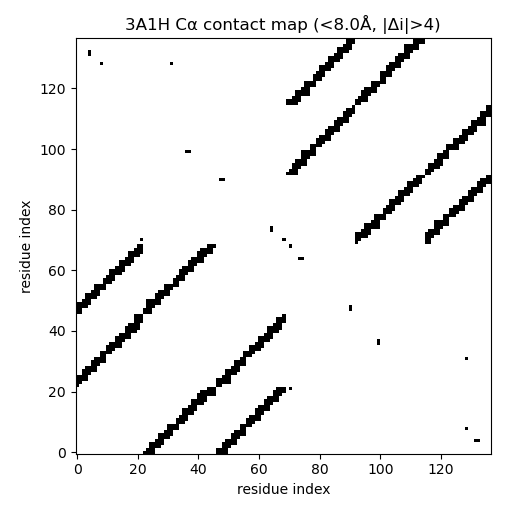72 -2.687 8.459 1.00 5.77 12 GLY E N 1
ATOM 636 C CA . GLY E 1 12 ? 23.525 -1.557 7.736 1.00 6.59 12 GLY E CA 1
ATOM 637 C C . GLY E 1 12 ? 22.741 -1.212 6.493 1.00 4.58 12 GLY E C 1
ATOM 638 O O . GLY E 1 12 ? 21.860 -1.893 6.046 1.00 5.24 12 GLY E O 1
ATOM 647 N N . THR E 1 14 ? 21.661 -0.593 2.683 1.00 7.44 14 THR E N 1
ATOM 648 C CA . THR E 1 14 ? 21.683 -1.298 1.405 1.00 7.05 14 THR E CA 1
ATOM 649 C C . THR E 1 14 ? 22.948 -0.914 0.627 1.00 5.88 14 THR E C 1
ATOM 650 O O . THR E 1 14 ? 23.361 0.233 0.631 1.00 4.21 14 THR E O 1
ATOM 654 N N . GLY E 1 15 ? 23.531 -1.913 -0.029 1.00 5.12 15 GLY E N 1
ATOM 655 C CA . GLY E 1 15 ? 24.748 -1.811 -0.830 1.00 6.53 15 GLY E CA 1
ATOM 656 C C . GLY E 1 15 ? 24.582 -0.859 -1.994 1.00 4.14 15 GLY E C 1
ATOM 657 O O . GLY E 1 15 ? 23.413 -0.495 -2.305 1.00 4.66 15 GLY E O 1
ATOM 658 N N . PRO E 1 16 ? 25.640 -0.438 -2.622 1.00 5.40 16 PRO E N 1
ATOM 659 C CA . PRO E 1 16 ? 25.563 0.438 -3.776 1.00 4.98 16 PRO E CA 1
ATOM 660 C C . PRO E 1 16 ? 24.967 -0.266 -4.987 1.00 6.13 16 PRO E C 1
ATOM 661 O O . PRO E 1 16 ? 25.009 -1.535 -5.003 1.00 5.75 16 PRO E O 1
ATOM 665 N N . PRO E 1 17 ? 24.436 0.395 -6.002 1.00 7.84 17 PRO E N 1
ATOM 666 C CA . PRO E 1 17 ? 23.984 -0.325 -7.223 1.00 4.99 17 PRO E CA 1
ATOM 667 C C . PRO E 1 17 ? 25.159 -0.968 -7.926 1.00 4.39 17 PRO E C 1
ATOM 668 O O . PRO E 1 17 ? 26.307 -0.629 -7.821 1.00 5.84 17 PRO E O 1
ATOM 672 N N . GLY E 1 18 ? 24.728 -1.964 -8.685 1.00 6.61 18 GLY E N 1
ATOM 673 C CA . GLY E 1 18 ? 25.696 -2.626 -9.533 1.00 4.73 18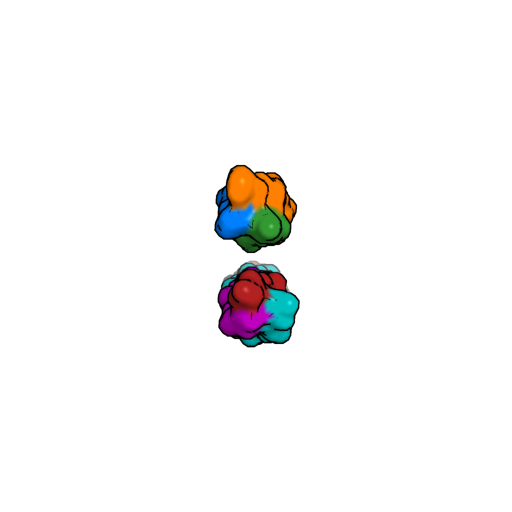 GLY E CA 1
ATOM 674 C C . GLY E 1 18 ? 26.187 -1.787 -10.669 1.00 5.77 18 GLY E C 1
ATOM 675 O O . GLY E 1 18 ? 25.679 -0.697 -10.955 1.00 4.17 18 GLY E O 1
ATOM 676 N N . PRO E 1 19 ? 27.209 -2.238 -11.379 1.00 5.99 19 PRO E N 1
ATOM 677 C CA . PRO E 1 19 ? 27.644 -1.402 -12.507 1.00 7.29 19 PRO E CA 1
ATOM 678 C C . PRO E 1 19 ? 26.772 -1.572 -13.731 1.00 7.78 19 PRO E C 1
ATOM 679 O O . PRO E 1 19 ? 25.936 -2.465 -13.821 1.00 6.00 19 PRO E O 1
ATOM 683 N N . PRO E 1 20 ? 26.947 -0.750 -14.765 1.00 6.13 20 PRO E N 1
ATOM 684 C CA . PRO E 1 20 ? 26.212 -0.990 -16.016 1.00 8.44 20 PRO E CA 1
ATOM 685 C C . PRO E 1 20 ? 26.604 -2.338 -16.588 1.00 6.40 20 PRO E C 1
ATOM 686 O O . PRO E 1 20 ? 27.645 -2.914 -16.348 1.00 8.94 20 PRO E O 1
ATOM 690 N N . GLY E 1 21 ? 25.638 -2.820 -17.361 1.00 5.63 21 GLY E N 1
ATOM 691 C CA . GLY E 1 21 ? 25.809 -4.077 -18.021 1.00 5.71 21 GLY E CA 1
ATOM 692 C C . GLY E 1 21 ? 26.691 -4.046 -19.236 1.00 5.95 21 GLY E C 1
ATOM 693 O O . GLY E 1 21 ? 27.322 -3.065 -19.577 1.00 5.93 21 GLY E O 1
ATOM 694 N N . PRO E 1 22 ? 26.793 -5.196 -19.914 1.00 6.85 22 PRO E N 1
ATOM 695 C CA . PRO E 1 22 ? 27.701 -5.260 -21.073 1.00 8.56 22 PRO E CA 1
ATOM 696 C C . PRO E 1 22 ? 27.103 -4.608 -22.288 1.00 8.55 22 PRO E C 1
ATOM 697 O O . PRO E 1 22 ? 25.911 -4.370 -22.418 1.00 8.37 22 PRO E O 1
ATOM 701 N N . PRO E 1 23 ? 27.935 -4.262 -23.284 1.00 9.68 23 PRO E N 1
ATOM 702 C CA . PRO E 1 23 ? 27.299 -3.661 -24.451 1.00 10.82 23 PRO E CA 1
ATOM 703 C C . PRO E 1 23 ? 26.382 -4.666 -25.156 1.00 11.35 23 PRO E C 1
ATOM 704 O O . PRO E 1 23 ? 26.708 -5.862 -25.138 1.00 13.57 23 PRO E O 1
ATOM 708 N N . GLY E 1 24 ? 25.310 -4.072 -25.728 1.00 6.79 24 GLY E N 1
ATOM 709 C CA . GLY E 1 24 ? 24.531 -4.945 -26.619 1.00 9.77 24 GLY E CA 1
ATOM 710 C C . GLY E 1 24 ? 25.329 -5.466 -27.762 1.00 12.01 24 GLY E C 1
ATOM 711 O O . GLY E 1 24 ? 26.451 -4.970 -28.052 1.00 11.88 24 GLY E O 1
ATOM 712 N N . PRO E 1 25 ? 24.783 -6.360 -28.585 1.00 16.84 25 PRO E N 1
ATOM 713 C CA . PRO E 1 25 ? 25.597 -6.843 -29.712 1.00 11.22 25 PRO E CA 1
ATOM 714 C C . PRO E 1 25 ? 25.653 -5.751 -30.775 1.00 16.92 25 PRO E C 1
ATOM 715 O O . PRO E 1 25 ? 24.716 -4.932 -30.900 1.00 12.69 25 PRO E O 1
ATOM 719 N N . PRO E 1 26 ? 26.672 -5.648 -31.612 1.00 21.66 26 PRO E N 1
ATOM 720 C CA . PRO E 1 26 ? 26.387 -4.817 -32.778 1.00 21.03 26 PRO E CA 1
ATOM 721 C C . PRO E 1 26 ? 25.291 -5.403 -33.645 1.00 26.79 26 PRO E C 1
ATOM 722 O O . PRO E 1 26 ? 24.499 -6.262 -33.246 1.00 19.95 26 PRO E O 1
ATOM 726 N N . PRO F 1 5 ? 24.196 1.106 33.653 1.00 23.17 5 PRO F N 1
ATOM 727 C CA . PRO F 1 5 ? 23.717 0.090 32.657 1.00 20.41 5 PRO F CA 1
ATOM 728 C C . PRO F 1 5 ? 24.927 -0.440 31.877 1.00 15.13 5 PRO F C 1
ATOM 729 O O . PRO F 1 5 ? 26.024 0.062 32.065 1.00 28.04 5 PRO F O 1
ATOM 733 N N . GLY F 1 6 ? 24.712 -1.442 31.031 1.00 13.64 6 GLY F N 1
ATOM 734 C CA . GLY F 1 6 ? 25.680 -2.144 30.225 1.00 13.90 6 GLY F CA 1
ATOM 735 C C . GLY F 1 6 ? 26.264 -1.313 29.127 1.00 12.19 6 GLY F C 1
ATOM 736 O O . GLY F 1 6 ? 25.809 -0.208 28.820 1.00 15.54 6 GLY F O 1
ATOM 737 N N . PRO F 1 7 ? 27.307 -1.783 28.487 1.00 12.26 7 PRO F N 1
ATOM 738 C CA . PRO F 1 7 ? 27.779 -0.976 27.339 1.00 13.19 7 PRO F CA 1
ATOM 739 C C . PRO F 1 7 ? 26.882 -1.196 26.123 1.00 10.36 7 PRO F C 1
ATOM 740 O O . PRO F 1 7 ? 26.166 -2.190 26.050 1.00 9.01 7 PRO F O 1
ATOM 744 N N . PRO F 1 8 ? 26.943 -0.377 25.069 1.00 11.06 8 PRO F N 1
ATOM 745 C CA . PRO F 1 8 ? 26.242 -0.691 23.836 1.00 9.72 8 PRO F CA 1
ATOM 746 C C . PRO F 1 8 ? 26.636 -2.043 23.246 1.00 8.32 8 PRO F C 1
ATOM 747 O O . PRO F 1 8 ? 27.755 -2.523 23.377 1.00 9.63 8 PRO F O 1
ATOM 751 N N . GLY F 1 9 ? 25.634 -2.623 22.602 1.00 6.78 9 GLY F N 1
ATOM 752 C CA . GLY F 1 9 ? 25.656 -3.759 21.753 1.00 9.60 9 GLY F CA 1
ATOM 753 C C . GLY F 1 9 ? 26.619 -3.715 20.619 1.00 8.42 9 GLY F C 1
ATOM 754 O O . GLY F 1 9 ? 27.212 -2.697 20.274 1.00 9.41 9 GLY F O 1
ATOM 755 N N . PRO F 1 10 ? 26.832 -4.873 20.029 1.00 9.27 10 PRO F N 1
ATOM 756 C CA . PRO F 1 10 ? 27.808 -4.962 18.944 1.00 10.81 10 PRO F CA 1
ATOM 757 C C . PRO F 1 10 ? 27.228 -4.437 17.635 1.00 10.52 10 PRO F C 1
ATOM 758 O O . PRO F 1 10 ? 26.012 -4.252 17.522 1.00 10.23 10 PRO F O 1
ATOM 762 N N . PRO F 1 11 ? 28.041 -4.151 16.643 1.00 9.62 11 PRO F N 1
ATOM 763 C CA . PRO F 1 11 ? 27.447 -3.731 15.365 1.00 11.14 11 PRO F CA 1
ATOM 764 C C . PRO F 1 11 ? 26.508 -4.797 14.804 1.00 6.17 11 PRO F C 1
ATOM 765 O O . PRO F 1 11 ? 26.684 -6.008 14.961 1.00 6.34 11 PRO F O 1
ATOM 769 N N . GLY F 1 12 ? 25.455 -4.292 14.168 1.00 6.74 12 GLY F N 1
ATOM 770 C CA . GLY F 1 12 ? 24.472 -4.945 13.372 1.00 6.43 12 GLY F CA 1
ATOM 771 C C . GLY F 1 12 ? 25.037 -5.716 12.204 1.00 12.07 12 GLY F C 1
ATOM 772 O O . GLY F 1 12 ? 26.188 -5.533 11.809 1.00 19.91 12 GLY F O 1
ATOM 781 N N . THR F 1 14 ? 25.632 -6.842 8.329 1.00 10.78 14 THR F N 1
ATOM 782 C CA . THR F 1 14 ? 25.838 -6.156 7.068 1.00 8.04 14 THR F CA 1
ATOM 783 C C . THR F 1 14 ? 24.518 -5.913 6.348 1.00 10.98 14 THR F C 1
ATOM 784 O O . THR F 1 14 ? 23.658 -6.797 6.315 1.00 3.82 14 THR F O 1
ATOM 788 N N . GLY F 1 15 ? 24.311 -4.734 5.737 1.00 4.13 15 GLY F N 1
ATOM 789 C CA . GLY F 1 15 ? 23.010 -4.597 5.020 1.00 5.82 15 GLY F CA 1
ATOM 790 C C . GLY F 1 15 ? 22.948 -5.486 3.808 1.00 7.25 15 GLY F C 1
ATOM 791 O O . GLY F 1 15 ? 23.916 -6.121 3.419 1.00 6.66 15 GLY F O 1
ATOM 792 N N . PRO F 1 16 ? 21.773 -5.501 3.142 1.00 5.42 16 PRO F N 1
ATOM 793 C CA . PRO F 1 16 ? 21.396 -6.210 1.950 1.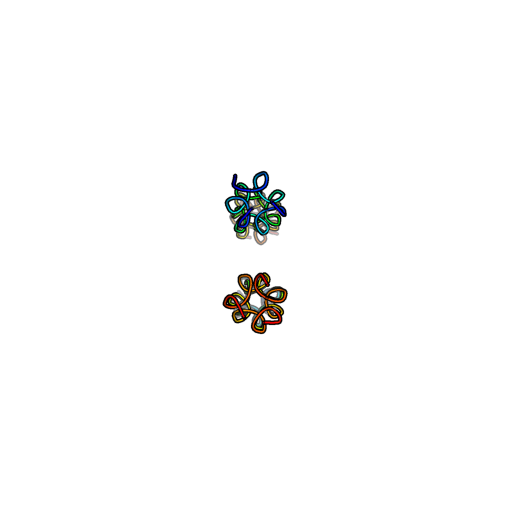00 7.76 16 PRO F CA 1
ATOM 794 C C . PRO F 1 16 ? 22.287 -5.799 0.761 1.00 6.09 16 PRO F C 1
ATOM 795 O O . PRO F 1 16 ? 22.767 -4.662 0.778 1.00 8.61 16 PRO F O 1
ATOM 799 N N . PRO F 1 17 ? 22.471 -6.712 -0.197 1.00 6.21 17 PRO F N 1
ATOM 800 C CA . PRO F 1 17 ? 23.063 -6.418 -1.535 1.00 5.45 17 PRO F CA 1
ATOM 801 C C . PRO F 1 17 ? 22.323 -5.276 -2.217 1.00 4.61 17 PRO F C 1
ATOM 802 O O . PRO F 1 17 ? 21.075 -5.255 -2.162 1.00 6.53 17 PRO F O 1
ATOM 806 N N . GLY F 1 18 ? 23.085 -4.386 -2.870 1.00 5.39 18 GLY F N 1
ATOM 807 C CA . GLY F 1 18 ? 22.530 -3.346 -3.689 1.00 8.24 18 GLY F CA 1
ATOM 808 C C . GLY F 1 18 ? 21.652 -3.833 -4.803 1.00 5.31 18 GLY F C 1
ATOM 809 O O . GLY F 1 18 ? 21.607 -5.011 -5.140 1.00 8.07 18 GLY F O 1
ATOM 810 N N . PRO F 1 19 ? 21.020 -2.839 -5.400 1.00 5.82 19 PRO F N 1
ATOM 811 C CA . PRO F 1 19 ? 20.159 -3.176 -6.531 1.00 6.65 19 PRO F CA 1
ATOM 812 C C . PRO F 1 19 ? 21.029 -3.344 -7.781 1.00 4.52 19 PRO F C 1
ATOM 813 O O . PRO F 1 19 ? 22.224 -3.033 -7.815 1.00 4.86 19 PRO F O 1
ATOM 817 N N . PRO F 1 20 ? 20.453 -3.849 -8.887 1.00 4.44 20 PRO F N 1
ATOM 818 C CA . PRO F 1 20 ? 21.173 -3.981 -10.168 1.00 5.03 20 PRO F CA 1
ATOM 819 C C . PRO F 1 20 ? 21.490 -2.632 -10.758 1.00 4.90 20 PRO F C 1
ATOM 820 O O . PRO F 1 20 ? 20.864 -1.612 -10.606 1.00 7.10 20 PRO F O 1
ATOM 824 N N . GLY F 1 21 ? 22.643 -2.710 -11.459 1.00 4.70 21 GLY F N 1
ATOM 825 C CA . GLY F 1 21 ? 23.027 -1.644 -12.342 1.00 4.90 21 GLY F CA 1
ATOM 826 C C . GLY F 1 21 ? 22.154 -1.475 -13.538 1.00 5.00 21 GLY F C 1
ATOM 827 O O . GLY F 1 21 ? 21.218 -2.247 -13.805 1.00 4.60 21 GLY F O 1
ATOM 828 N N . PRO F 1 22 ? 22.370 -0.353 -14.232 1.00 5.87 22 PRO F N 1
ATOM 829 C CA . PRO F 1 22 ? 21.581 -0.044 -15.442 1.00 6.99 22 PRO F CA 1
ATOM 830 C C . PRO F 1 22 ? 21.990 -0.932 -16.596 1.00 8.13 22 PRO F C 1
ATOM 831 O O . PRO F 1 22 ? 23.101 -1.492 -16.559 1.00 5.10 22 PRO F O 1
ATOM 835 N N . PRO F 1 23 ? 21.151 -1.062 -17.587 1.00 7.43 23 PRO F N 1
ATOM 836 C CA . PRO F 1 23 ? 21.521 -1.654 -18.901 1.00 8.18 23 PRO F CA 1
ATOM 837 C C . PRO F 1 23 ? 22.846 -1.119 -19.411 1.00 11.63 23 PRO F C 1
ATOM 838 O O . PRO F 1 23 ? 23.163 0.055 -19.159 1.00 6.14 23 PRO F O 1
ATOM 842 N N . GLY F 1 24 ? 23.651 -1.914 -20.112 1.00 7.09 24 GLY F N 1
ATOM 843 C CA . GLY F 1 24 ? 24.874 -1.511 -20.743 1.00 8.86 24 GLY F CA 1
ATOM 844 C C . GLY F 1 24 ? 24.618 -0.649 -21.992 1.00 10.09 24 GLY F C 1
ATOM 845 O O . GLY F 1 24 ? 23.468 -0.428 -22.343 1.00 6.91 24 GLY F O 1
ATOM 846 N N . PRO F 1 25 ? 25.748 -0.217 -22.492 1.00 8.73 25 PRO F N 1
ATOM 847 C CA . PRO F 1 25 ? 25.725 0.674 -23.658 1.00 7.61 25 PRO F CA 1
ATOM 848 C C . PRO F 1 25 ? 25.284 -0.089 -24.901 1.00 12.02 25 PRO F C 1
ATOM 849 O O . PRO F 1 25 ? 25.394 -1.322 -24.924 1.00 11.29 25 PRO F O 1
ATOM 853 N N . PRO F 1 26 ? 24.780 0.675 -25.874 1.00 11.15 26 PRO F N 1
ATOM 854 C CA . PRO F 1 26 ? 24.364 0.059 -27.150 1.00 14.34 26 PRO F CA 1
ATOM 855 C C . PRO F 1 26 ? 25.603 -0.564 -27.801 1.00 16.85 26 PRO F C 1
ATOM 856 O O . PRO F 1 26 ? 26.671 0.044 -27.741 1.00 17.71 26 PRO F O 1
ATOM 860 N N . GLY F 1 27 ? 25.463 -1.755 -28.344 1.00 27.84 27 GLY F N 1
ATOM 861 C CA . GLY F 1 27 ? 26.585 -2.297 -29.123 1.00 25.86 27 GLY F CA 1
ATOM 862 C C . GLY F 1 27 ? 26.840 -1.450 -30.362 1.00 20.27 27 GLY F C 1
ATOM 863 O O . GLY F 1 27 ? 26.236 -0.405 -30.544 1.00 24.51 27 GLY F O 1
#

B-factor: mean 11.81, std 5.77, range [2.62, 43.04]

Radius of gyration: 21.35 Å; Cα contacts (8 Å, |Δi|>4): 524; chains: 6; bounding box: 21×12×69 Å

Sequence (137 aa):
GPPGPPGPPGTGPPGPPGPPGPPPGPPGPPGPPGTGPPGPPGPPGPGPPGPPGPPGTGPPGPPGPPGPPGPPGPPGPPGTGPPGPPGPPGPPGPPGPPGPPGTGPPGPPGPPGPPPGPPGPPGTGPPGPPGPPGPPG

Solvent-accessible surface area: 7845 Å² total

Secondary structure (DSSP, 8-state):
-PPPPPPPP--PPP-PPPPP--/---PPPPPPPP--PPPPPP-PPP-/-----------------------/-PPPP------PPPPPPPPP---/-----------PPPPPP------/-PPPPPP---PPPPPPP-----